Protein AF-A0A354EE97-F1 (afdb_monomer_lite)

pLDDT: mean 82.95, std 15.73, range [42.56, 96.5]

Structure (mmCIF, N/CA/C/O backbone):
data_AF-A0A354EE97-F1
#
_entry.id   AF-A0A354EE97-F1
#
loop_
_atom_site.group_PDB
_atom_site.id
_atom_site.type_symbol
_atom_site.label_atom_id
_atom_site.label_alt_id
_atom_site.label_comp_id
_atom_site.label_asym_id
_atom_site.label_entity_id
_atom_site.label_seq_id
_atom_site.pdbx_PDB_ins_code
_atom_site.Cartn_x
_atom_site.Cartn_y
_atom_site.Cartn_z
_atom_site.occupancy
_atom_site.B_iso_or_equiv
_atom_site.auth_seq_id
_atom_site.auth_comp_id
_atom_site.auth_asym_id
_atom_site.auth_atom_id
_atom_site.pdbx_PDB_model_num
ATOM 1 N N . MET A 1 1 ? 57.022 -27.000 -32.243 1.00 42.56 1 MET A N 1
ATOM 2 C CA . MET A 1 1 ? 56.740 -25.619 -32.681 1.00 42.56 1 MET A CA 1
ATOM 3 C C . MET A 1 1 ? 55.225 -25.448 -32.693 1.00 42.56 1 MET A C 1
ATOM 5 O O . MET A 1 1 ? 54.558 -26.166 -33.418 1.00 42.56 1 MET A O 1
ATOM 9 N N . ASN A 1 2 ? 54.733 -24.651 -31.741 1.00 46.69 2 ASN A N 1
ATOM 10 C CA . ASN A 1 2 ? 53.404 -24.051 -31.545 1.00 46.69 2 ASN A CA 1
ATOM 11 C C . ASN A 1 2 ? 52.157 -24.756 -32.113 1.00 46.69 2 ASN A C 1
ATOM 13 O O . ASN A 1 2 ? 51.853 -24.655 -33.296 1.00 46.69 2 ASN A O 1
ATOM 17 N N . LYS A 1 3 ? 51.362 -25.358 -31.214 1.00 55.03 3 LYS A N 1
ATOM 18 C CA . LYS A 1 3 ? 49.929 -25.573 -31.447 1.00 55.03 3 LYS A CA 1
ATOM 19 C C . LYS A 1 3 ? 49.246 -24.202 -31.412 1.00 55.03 3 LYS A C 1
ATOM 21 O O . LYS A 1 3 ? 49.237 -23.567 -30.359 1.00 55.03 3 LYS A O 1
ATOM 26 N N . GLU A 1 4 ? 48.718 -23.737 -32.542 1.00 58.75 4 GLU A N 1
ATOM 27 C CA . GLU A 1 4 ? 47.811 -22.585 -32.565 1.00 58.75 4 GLU A CA 1
ATOM 28 C C . GLU A 1 4 ? 46.616 -22.855 -31.635 1.00 58.75 4 GLU A C 1
ATOM 30 O O . GLU A 1 4 ? 46.027 -23.941 -31.700 1.00 58.75 4 GLU A O 1
ATOM 35 N N . PRO A 1 5 ? 46.233 -21.913 -30.756 1.00 57.06 5 PRO A N 1
ATOM 36 C CA . PRO A 1 5 ? 45.004 -22.055 -29.999 1.00 57.06 5 PRO A CA 1
ATOM 37 C C . PRO A 1 5 ? 43.825 -21.916 -30.966 1.00 57.06 5 PRO A C 1
ATOM 39 O O . PRO A 1 5 ? 43.679 -20.899 -31.644 1.00 57.06 5 PRO A O 1
ATOM 42 N N . ALA A 1 6 ? 42.997 -22.962 -31.024 1.00 58.28 6 ALA A N 1
ATOM 43 C CA . ALA A 1 6 ? 41.785 -23.014 -31.828 1.00 58.28 6 ALA A CA 1
ATOM 44 C C . ALA A 1 6 ? 40.980 -21.718 -31.664 1.00 58.28 6 ALA A C 1
ATOM 46 O O . ALA A 1 6 ? 40.688 -21.295 -30.543 1.00 58.28 6 ALA A O 1
ATOM 47 N N . ALA A 1 7 ? 40.643 -21.087 -32.789 1.00 56.75 7 ALA A N 1
ATOM 48 C CA . ALA A 1 7 ? 39.833 -19.883 -32.842 1.00 56.75 7 ALA A CA 1
ATOM 49 C C . ALA A 1 7 ? 38.480 -20.149 -32.165 1.00 56.75 7 ALA A C 1
ATOM 51 O O . ALA A 1 7 ? 37.556 -20.681 -32.776 1.00 56.75 7 ALA A O 1
ATOM 52 N N . ILE A 1 8 ? 38.375 -19.803 -30.879 1.00 58.09 8 ILE A N 1
ATOM 53 C CA . ILE A 1 8 ? 37.126 -19.855 -30.122 1.00 58.09 8 ILE A CA 1
ATOM 54 C C . ILE A 1 8 ? 36.109 -19.019 -30.898 1.00 58.09 8 ILE A C 1
ATOM 56 O O . ILE A 1 8 ? 36.250 -17.800 -31.029 1.00 58.09 8 ILE A O 1
ATOM 60 N N . ASN A 1 9 ? 35.138 -19.739 -31.463 1.00 62.03 9 ASN A N 1
ATOM 61 C CA . ASN A 1 9 ? 34.115 -19.291 -32.394 1.00 62.03 9 ASN A CA 1
ATOM 62 C C . ASN A 1 9 ? 33.622 -17.880 -32.062 1.00 62.03 9 ASN A C 1
ATOM 64 O O . ASN A 1 9 ? 32.979 -17.664 -31.032 1.00 62.03 9 ASN A O 1
ATOM 68 N N . ARG A 1 10 ? 33.871 -16.925 -32.968 1.00 60.28 10 ARG A N 1
ATOM 69 C CA . ARG A 1 10 ? 33.331 -15.554 -32.889 1.00 60.28 10 ARG A CA 1
ATOM 70 C C . ARG A 1 10 ? 31.826 -15.558 -32.585 1.00 60.28 10 ARG A C 1
ATOM 72 O O . ARG A 1 10 ? 31.367 -14.722 -31.818 1.00 60.28 10 ARG A O 1
ATOM 79 N N . LEU A 1 11 ? 31.100 -16.553 -33.098 1.00 58.06 11 LEU A N 1
ATOM 80 C CA . LEU A 1 11 ? 29.672 -16.773 -32.863 1.00 58.06 11 LEU A CA 1
ATOM 81 C C . LEU A 1 11 ? 29.306 -16.940 -31.373 1.00 58.06 11 LEU A C 1
ATOM 83 O O . LEU A 1 11 ? 28.325 -16.367 -30.914 1.00 58.06 11 LEU A O 1
ATOM 87 N N . VAL A 1 12 ? 30.119 -17.670 -30.600 1.00 61.97 12 VAL A N 1
ATOM 88 C CA . VAL A 1 12 ? 29.886 -17.909 -29.162 1.00 61.97 12 VAL A CA 1
ATOM 89 C C . VAL A 1 12 ? 30.125 -16.627 -28.365 1.00 61.97 12 VAL A C 1
ATOM 91 O O . VAL A 1 12 ? 29.355 -16.300 -27.467 1.00 61.97 12 VAL A O 1
ATOM 94 N N . ARG A 1 13 ? 31.146 -15.846 -28.742 1.00 61.72 13 ARG A N 1
ATOM 95 C CA . ARG A 1 13 ? 31.421 -14.537 -28.128 1.00 61.72 13 ARG A CA 1
ATOM 96 C C . ARG A 1 13 ? 30.294 -13.536 -28.392 1.00 61.72 13 ARG A C 1
ATOM 98 O O . ARG A 1 13 ? 29.881 -12.854 -27.462 1.00 61.72 13 ARG A O 1
ATOM 105 N N . PHE A 1 14 ? 29.767 -13.493 -29.618 1.00 61.84 14 PHE A N 1
ATOM 106 C CA . PHE A 1 14 ? 28.603 -12.668 -29.957 1.00 61.84 14 PHE A CA 1
ATOM 107 C C . PHE A 1 14 ? 27.350 -13.104 -29.191 1.00 61.84 14 PHE A C 1
ATOM 109 O O . PHE A 1 14 ? 26.663 -12.255 -28.629 1.00 61.84 14 PHE A O 1
ATOM 116 N N . SER A 1 15 ? 27.089 -14.412 -29.096 1.00 67.81 15 SER A N 1
ATOM 117 C CA . SER A 1 15 ? 25.938 -14.937 -28.355 1.00 67.81 15 SER A CA 1
ATOM 118 C C . SER A 1 15 ? 25.998 -14.591 -26.864 1.00 67.81 15 SER A C 1
ATOM 120 O O . SER A 1 15 ? 24.989 -14.172 -26.304 1.00 67.81 15 SER A O 1
ATOM 122 N N . CYS A 1 16 ? 27.165 -14.705 -26.221 1.00 69.00 16 CYS A N 1
ATOM 123 C CA . CYS A 1 16 ? 27.324 -14.313 -24.816 1.00 69.00 16 CYS A CA 1
ATOM 124 C C . CYS A 1 16 ? 27.137 -12.805 -24.609 1.00 69.00 16 CYS A C 1
ATOM 126 O O . CYS A 1 16 ? 26.541 -12.396 -23.616 1.00 69.00 16 CYS A O 1
ATOM 128 N N . PHE A 1 17 ? 27.610 -11.976 -25.544 1.00 70.69 17 PHE A N 1
ATOM 129 C CA . PHE A 1 17 ? 27.457 -10.522 -25.459 1.00 70.69 17 PHE A CA 1
ATOM 130 C C . PHE A 1 17 ? 25.989 -10.093 -25.582 1.00 70.69 17 PHE A C 1
ATOM 132 O O . PHE A 1 17 ? 25.527 -9.251 -24.818 1.00 70.69 17 PHE A O 1
ATOM 139 N N . PHE A 1 18 ? 25.237 -10.719 -26.493 1.00 71.25 18 PHE A N 1
ATOM 140 C CA . PHE A 1 18 ? 23.795 -10.495 -26.633 1.00 71.25 18 PHE A CA 1
ATOM 141 C C . PHE A 1 18 ? 23.012 -10.946 -25.400 1.00 71.25 18 PHE A C 1
ATOM 143 O O . PHE A 1 18 ? 22.099 -10.248 -24.966 1.00 71.25 18 PHE A 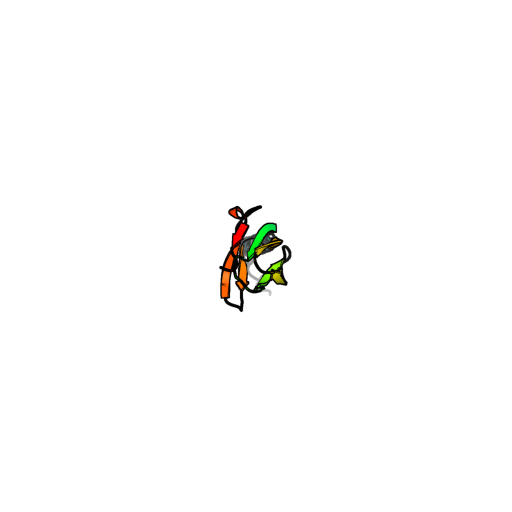O 1
ATOM 150 N N . LEU A 1 19 ? 23.383 -12.084 -24.811 1.00 75.50 19 LEU A N 1
ATOM 151 C CA . LEU A 1 19 ? 22.715 -12.606 -23.621 1.00 75.50 19 LEU A CA 1
ATOM 152 C C . LEU A 1 19 ? 22.972 -11.707 -22.402 1.00 75.50 19 LEU A C 1
ATOM 154 O O . LEU A 1 19 ? 22.041 -11.390 -21.669 1.00 75.50 19 LEU A O 1
ATOM 158 N N . LEU A 1 20 ? 24.201 -11.204 -22.246 1.00 74.06 20 LEU A N 1
ATOM 159 C CA . LEU A 1 20 ? 24.530 -10.199 -21.231 1.00 74.06 20 LEU A CA 1
ATOM 160 C C . LEU A 1 20 ? 23.755 -8.893 -21.449 1.00 74.06 20 LEU A C 1
ATOM 162 O O . LEU A 1 20 ? 23.167 -8.377 -20.503 1.00 74.06 20 LEU A O 1
ATOM 166 N N . LEU A 1 21 ? 23.699 -8.386 -22.683 1.00 74.50 21 LEU A N 1
ATOM 167 C CA . LEU A 1 21 ? 22.949 -7.171 -23.014 1.00 74.50 21 LEU A CA 1
ATOM 168 C C . LEU A 1 21 ? 21.455 -7.315 -22.681 1.00 74.50 21 LEU A C 1
ATOM 170 O O . LEU A 1 21 ? 20.858 -6.391 -22.133 1.00 74.50 21 LEU A O 1
ATOM 174 N N . PHE A 1 22 ? 20.863 -8.478 -22.959 1.00 68.75 22 PHE A N 1
ATOM 175 C CA . PHE A 1 22 ? 19.460 -8.751 -22.652 1.00 68.75 22 PHE A CA 1
ATOM 176 C C . PHE A 1 22 ? 19.195 -8.775 -21.139 1.00 68.75 22 PHE A C 1
ATOM 178 O O . PHE A 1 22 ? 18.238 -8.158 -20.675 1.00 68.75 22 PHE A O 1
ATOM 185 N N . VAL A 1 23 ? 20.082 -9.399 -20.353 1.00 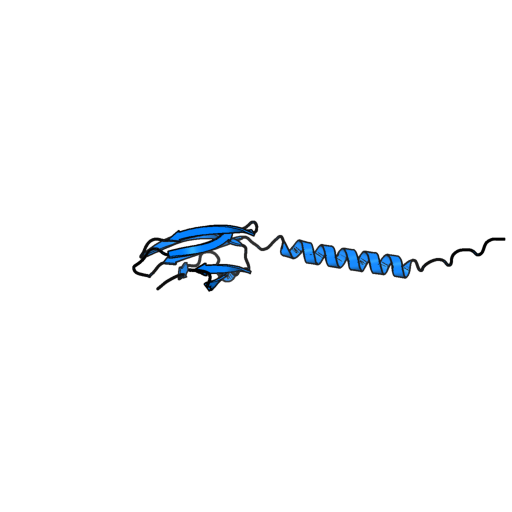69.69 23 VAL A N 1
ATOM 186 C CA . VAL A 1 23 ? 19.999 -9.376 -18.881 1.00 69.69 23 VAL A CA 1
ATOM 187 C C . VAL A 1 23 ? 20.078 -7.939 -18.354 1.00 69.69 23 VAL A C 1
ATOM 189 O O . VAL A 1 23 ? 19.239 -7.547 -17.543 1.00 69.69 23 VAL A O 1
ATOM 192 N N . PHE A 1 24 ? 21.001 -7.118 -18.866 1.00 61.34 24 PHE A N 1
ATOM 193 C CA . PHE A 1 24 ? 21.105 -5.707 -18.472 1.00 61.34 24 PHE A CA 1
ATOM 194 C C . PHE A 1 24 ? 19.867 -4.880 -18.853 1.00 61.34 24 PHE A C 1
ATOM 196 O O . PHE A 1 24 ? 19.426 -4.060 -18.048 1.00 61.34 24 PHE A O 1
ATOM 203 N N . LEU A 1 25 ? 19.264 -5.113 -20.026 1.00 61.72 25 LEU A N 1
ATOM 204 C CA . LEU A 1 25 ? 18.021 -4.433 -20.420 1.00 61.72 25 LEU A CA 1
ATOM 205 C C . LEU A 1 25 ? 16.848 -4.803 -19.502 1.00 61.72 25 LEU A C 1
ATOM 207 O O . LEU A 1 25 ? 16.110 -3.921 -19.067 1.00 61.72 25 LEU A O 1
ATOM 211 N N . THR A 1 26 ? 16.686 -6.089 -19.178 1.00 60.25 26 THR A N 1
ATOM 212 C CA . THR A 1 26 ? 15.600 -6.536 -18.285 1.00 60.25 26 THR A CA 1
ATOM 213 C C . THR A 1 26 ? 15.783 -6.050 -16.847 1.00 60.25 26 THR A C 1
ATOM 215 O O . THR A 1 26 ? 14.804 -5.690 -16.198 1.00 60.25 26 THR A O 1
ATOM 218 N N . ALA A 1 27 ? 17.026 -5.961 -16.363 1.00 58.91 27 ALA A N 1
ATOM 219 C CA . ALA A 1 27 ? 17.322 -5.422 -15.041 1.00 58.91 27 ALA A CA 1
ATOM 220 C C . ALA A 1 27 ? 17.045 -3.910 -14.957 1.00 58.91 27 A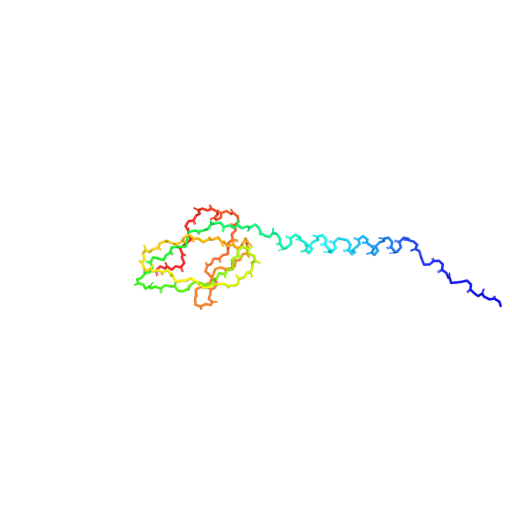LA A C 1
ATOM 222 O O . ALA A 1 27 ? 16.525 -3.446 -13.946 1.00 58.91 27 ALA A O 1
ATOM 223 N N . GLY A 1 28 ? 17.335 -3.144 -16.016 1.00 56.06 28 GLY A N 1
ATOM 224 C CA . GLY A 1 28 ? 17.086 -1.697 -16.053 1.00 56.06 28 GLY A CA 1
ATOM 225 C C . GLY A 1 28 ? 15.601 -1.324 -15.994 1.00 56.06 28 GLY A C 1
ATOM 226 O O . GLY A 1 28 ? 15.242 -0.340 -15.351 1.00 56.06 28 GLY A O 1
ATOM 227 N N . ALA A 1 29 ? 14.727 -2.139 -16.591 1.00 55.91 29 ALA A N 1
ATOM 228 C CA . ALA A 1 29 ? 13.283 -1.898 -16.582 1.00 55.91 29 ALA A CA 1
ATOM 229 C C . ALA A 1 29 ? 12.652 -2.019 -15.178 1.00 55.91 29 ALA A C 1
ATOM 231 O O . ALA A 1 29 ? 11.661 -1.354 -14.896 1.00 55.91 29 ALA A O 1
ATOM 232 N N . ALA A 1 30 ? 13.242 -2.806 -14.271 1.00 52.91 30 ALA A N 1
ATOM 233 C CA . ALA A 1 30 ? 12.741 -2.961 -12.900 1.00 52.91 30 ALA A CA 1
ATOM 234 C C . ALA A 1 30 ? 13.020 -1.738 -11.997 1.00 52.91 30 ALA A C 1
ATOM 236 O O . ALA A 1 30 ? 12.375 -1.571 -10.958 1.00 52.91 30 ALA A O 1
ATOM 237 N N . PHE A 1 31 ? 13.965 -0.871 -12.381 1.00 53.62 31 PHE A N 1
ATOM 238 C CA . PHE A 1 31 ? 14.314 0.343 -11.630 1.00 53.62 31 PHE A CA 1
ATOM 239 C C . PHE A 1 31 ? 13.472 1.566 -12.005 1.00 53.62 31 PHE A C 1
ATOM 241 O O . PHE A 1 31 ? 13.513 2.562 -11.290 1.00 53.62 31 PHE A O 1
ATOM 248 N N . CYS A 1 32 ? 12.677 1.482 -13.073 1.00 53.47 32 CYS A N 1
ATOM 249 C CA . CYS A 1 32 ? 11.774 2.545 -13.508 1.00 53.47 32 CYS A CA 1
ATOM 250 C C . CYS A 1 32 ? 10.316 2.093 -13.343 1.00 53.47 32 CYS A C 1
ATOM 252 O O . CYS A 1 32 ? 9.531 2.108 -14.285 1.00 53.47 32 CYS A O 1
ATOM 254 N N . ALA A 1 33 ? 9.969 1.605 -12.149 1.00 61.94 33 ALA A N 1
ATOM 255 C CA . ALA A 1 33 ? 8.561 1.477 -11.800 1.00 61.94 33 ALA A CA 1
ATOM 256 C C . ALA A 1 33 ? 8.004 2.895 -11.637 1.00 61.94 33 ALA A C 1
ATOM 258 O O . ALA A 1 33 ? 8.584 3.690 -10.896 1.00 61.94 33 ALA A O 1
ATOM 259 N N . ASP A 1 34 ? 6.934 3.202 -12.367 1.00 82.81 34 ASP A N 1
ATOM 260 C CA . ASP A 1 34 ? 6.332 4.534 -12.381 1.00 82.81 34 ASP A CA 1
ATOM 261 C C . ASP A 1 34 ? 5.902 4.963 -10.973 1.00 82.81 34 ASP A C 1
ATOM 263 O O . ASP A 1 34 ? 5.512 4.136 -10.144 1.00 82.81 34 ASP A O 1
ATOM 267 N N . ALA A 1 35 ? 5.989 6.259 -10.690 1.00 90.88 35 ALA A N 1
ATOM 268 C CA . ALA A 1 35 ? 5.443 6.819 -9.462 1.00 90.88 35 ALA A CA 1
ATOM 269 C C . ALA A 1 35 ? 3.917 6.902 -9.595 1.00 90.88 35 ALA A C 1
ATOM 271 O O . ALA A 1 35 ? 3.423 7.387 -10.610 1.00 90.88 35 ALA A O 1
ATOM 272 N N . VAL A 1 36 ? 3.183 6.443 -8.583 1.00 94.50 36 VAL A N 1
ATOM 273 C CA . VAL A 1 36 ? 1.717 6.477 -8.550 1.00 94.50 36 VAL A CA 1
ATOM 274 C C . VAL A 1 36 ? 1.276 7.338 -7.380 1.00 94.50 36 VAL A C 1
ATOM 276 O O . VAL A 1 36 ? 1.723 7.141 -6.247 1.00 94.50 36 VAL A O 1
ATOM 279 N N . ASN A 1 37 ? 0.407 8.303 -7.647 1.00 94.94 37 ASN A N 1
ATOM 280 C CA . ASN A 1 37 ? -0.200 9.136 -6.628 1.00 94.94 37 ASN A CA 1
ATOM 281 C C . ASN A 1 37 ? -1.471 8.469 -6.105 1.00 94.94 37 ASN A C 1
ATOM 283 O O . ASN A 1 37 ? -2.405 8.228 -6.867 1.00 94.94 37 ASN A O 1
ATOM 287 N N . VAL A 1 38 ? -1.523 8.191 -4.809 1.00 95.25 38 VAL A N 1
ATOM 288 C CA . VAL A 1 38 ? -2.660 7.532 -4.164 1.00 95.25 38 VAL A CA 1
ATOM 289 C C . VAL A 1 38 ? -3.120 8.335 -2.959 1.00 95.25 38 VAL A C 1
ATOM 291 O O . VAL A 1 38 ? -2.320 8.955 -2.257 1.00 95.25 38 VAL A O 1
ATOM 294 N N . ILE A 1 39 ? -4.418 8.294 -2.687 1.00 96.50 39 ILE A N 1
ATOM 295 C CA . ILE A 1 39 ? -5.008 8.945 -1.522 1.00 96.50 39 ILE A CA 1
ATOM 296 C C . ILE A 1 39 ? -5.308 7.859 -0.495 1.00 96.50 39 ILE A C 1
ATOM 298 O O . ILE A 1 39 ? -6.175 7.018 -0.696 1.00 96.50 39 ILE A O 1
ATOM 302 N N . LEU A 1 40 ? -4.578 7.846 0.609 1.00 95.69 40 LEU A N 1
ATOM 303 C CA . LEU A 1 40 ? -4.742 6.856 1.665 1.00 95.69 40 LEU A CA 1
ATOM 304 C C . LEU A 1 40 ? -5.807 7.333 2.647 1.00 95.69 40 LEU A C 1
ATOM 306 O O . LEU A 1 40 ? -5.657 8.404 3.234 1.00 95.69 40 LEU A O 1
ATOM 310 N N . GLN A 1 41 ? -6.860 6.544 2.832 1.00 95.50 41 GLN A N 1
ATOM 311 C CA . GLN A 1 41 ? -7.994 6.879 3.686 1.00 95.50 41 GLN A CA 1
ATOM 312 C C . GLN A 1 41 ? -8.076 5.933 4.883 1.00 95.50 41 GLN A C 1
ATOM 314 O O . GLN A 1 41 ? -8.053 4.707 4.731 1.00 95.50 41 GLN A O 1
ATOM 319 N N . ASN A 1 42 ? -8.219 6.510 6.074 1.00 95.50 42 ASN A N 1
ATOM 320 C CA . ASN A 1 42 ? -8.473 5.768 7.301 1.00 95.50 42 ASN A CA 1
ATOM 321 C C . ASN A 1 42 ? -9.928 5.970 7.744 1.00 95.50 42 ASN A C 1
ATOM 323 O O . ASN A 1 42 ? -10.275 7.025 8.268 1.00 95.50 42 ASN A O 1
ATOM 327 N N . ASN A 1 43 ? -10.766 4.947 7.572 1.00 94.38 43 ASN A N 1
ATOM 328 C CA . ASN A 1 43 ? -12.167 4.965 8.003 1.00 94.38 43 ASN A CA 1
ATOM 329 C C . ASN A 1 43 ? -12.378 4.376 9.406 1.00 94.38 43 ASN A C 1
ATOM 331 O O . ASN A 1 43 ? -13.507 4.358 9.894 1.00 94.38 43 ASN A O 1
ATOM 335 N N . SER A 1 44 ? -11.309 3.925 10.064 1.00 93.12 44 SER A N 1
ATOM 336 C CA . SER A 1 44 ? -11.385 3.386 11.418 1.00 93.12 44 SER A CA 1
ATOM 337 C C . SER A 1 44 ? -11.495 4.490 12.474 1.00 93.12 44 SER A C 1
ATOM 339 O O . SER A 1 44 ? -11.269 5.673 12.215 1.00 93.12 44 SER A O 1
ATOM 341 N N . SER A 1 45 ? -11.817 4.101 13.708 1.00 92.56 45 SER A N 1
ATOM 342 C CA . SER A 1 45 ? -11.921 5.020 14.847 1.00 92.56 45 SER A CA 1
ATOM 343 C C . SER A 1 45 ? -10.578 5.384 15.500 1.00 92.56 45 SER A C 1
ATOM 345 O O . SER A 1 45 ? -10.575 6.125 16.482 1.00 92.56 45 SER A O 1
ATOM 347 N N . GLY A 1 46 ? -9.454 4.833 15.029 1.00 92.81 46 GLY A N 1
ATOM 348 C CA . GLY A 1 46 ? -8.116 5.049 15.595 1.00 92.81 46 GLY A CA 1
ATOM 349 C C . GLY A 1 46 ? -7.103 5.462 14.528 1.00 92.81 46 GLY A C 1
ATOM 350 O O . GLY A 1 46 ? -7.317 5.200 13.350 1.00 92.81 46 GLY A O 1
ATOM 351 N N . SER A 1 47 ? -6.018 6.138 14.915 1.00 93.75 47 SER A N 1
ATOM 352 C CA . SER A 1 47 ? -4.940 6.461 13.971 1.00 93.75 47 SER A CA 1
ATOM 353 C C . SER A 1 47 ? -4.249 5.177 13.505 1.00 93.75 47 SER A C 1
ATOM 355 O O . SER A 1 47 ? -4.079 4.236 14.287 1.00 93.75 47 SER A O 1
ATOM 357 N N . VAL A 1 48 ? -3.861 5.135 12.231 1.00 95.31 48 VAL A N 1
ATOM 358 C CA . VAL A 1 48 ? -3.277 3.948 11.596 1.00 95.31 48 VAL A CA 1
ATOM 359 C C . VAL A 1 48 ? -1.906 4.277 11.031 1.00 95.31 48 VAL A C 1
ATOM 361 O O . VAL A 1 48 ? -1.750 5.226 10.268 1.00 95.31 48 VAL A O 1
ATOM 364 N N . GLU A 1 49 ? -0.924 3.458 11.398 1.00 95.06 49 GLU A N 1
ATOM 365 C CA . GLU A 1 49 ? 0.424 3.484 10.838 1.00 95.06 49 GLU A CA 1
ATOM 366 C C . GLU A 1 49 ? 0.457 2.633 9.565 1.00 95.06 49 GLU A C 1
ATOM 368 O O . GLU A 1 49 ? 0.111 1.446 9.582 1.00 95.06 49 GLU A O 1
ATOM 373 N N . VAL A 1 50 ? 0.886 3.247 8.468 1.00 95.31 50 VAL A N 1
ATOM 374 C CA . VAL A 1 50 ? 0.985 2.631 7.148 1.00 95.31 50 VAL A CA 1
ATOM 375 C C . VAL A 1 50 ? 2.447 2.599 6.721 1.00 95.31 50 VAL A C 1
ATOM 377 O O . VAL A 1 50 ? 3.113 3.632 6.717 1.00 95.31 50 VAL A O 1
ATOM 380 N N . GLU A 1 51 ? 2.946 1.427 6.347 1.00 95.75 51 GLU A N 1
ATOM 381 C CA . GLU A 1 51 ? 4.276 1.229 5.771 1.00 95.75 51 GLU A CA 1
ATOM 382 C C . GLU A 1 51 ? 4.173 1.205 4.243 1.00 95.75 51 GLU A C 1
ATOM 384 O O . GLU A 1 51 ? 3.343 0.488 3.671 1.00 95.75 51 GLU A O 1
ATOM 389 N N . LEU A 1 52 ? 5.017 1.996 3.584 1.00 94.62 52 LEU A N 1
ATOM 390 C CA . LEU A 1 52 ? 4.954 2.280 2.152 1.00 94.62 52 LEU A CA 1
ATOM 391 C C . LEU A 1 52 ? 6.365 2.317 1.551 1.00 94.62 52 LEU A C 1
ATOM 393 O O . LEU A 1 52 ? 7.357 2.521 2.258 1.00 94.62 52 LEU A O 1
ATOM 397 N N . LEU A 1 53 ? 6.448 2.174 0.226 1.00 93.69 53 LEU A N 1
ATOM 398 C CA . LEU A 1 53 ? 7.645 2.513 -0.542 1.00 93.69 53 LEU A CA 1
ATOM 399 C C . LEU A 1 53 ? 7.422 3.826 -1.287 1.00 93.69 53 LEU A C 1
ATOM 401 O O . LEU A 1 53 ? 6.478 3.945 -2.073 1.00 93.69 53 LEU A O 1
ATOM 405 N N . ASP A 1 54 ? 8.316 4.789 -1.084 1.00 91.19 54 ASP A N 1
ATOM 406 C CA . ASP A 1 54 ? 8.356 6.004 -1.890 1.00 91.19 54 ASP A CA 1
ATOM 407 C C . ASP A 1 54 ? 8.637 5.669 -3.365 1.00 91.19 54 ASP A C 1
ATOM 409 O O . ASP A 1 54 ? 9.045 4.557 -3.711 1.00 91.19 54 ASP A O 1
ATOM 413 N N . GLN A 1 55 ? 8.445 6.643 -4.253 1.00 89.56 55 GLN A N 1
ATOM 414 C CA . GLN A 1 55 ? 8.680 6.488 -5.695 1.00 89.56 55 GLN A CA 1
ATOM 415 C C . GLN A 1 55 ? 10.101 6.027 -6.083 1.00 89.56 55 GLN A C 1
ATOM 417 O O . GLN A 1 55 ? 10.304 5.514 -7.182 1.00 89.56 55 GLN A O 1
ATOM 422 N N . TYR A 1 56 ? 11.089 6.190 -5.204 1.00 89.06 56 TYR A N 1
ATOM 423 C CA . TYR A 1 56 ? 12.475 5.770 -5.408 1.00 89.06 56 TYR A CA 1
ATOM 424 C C . TYR A 1 56 ? 12.774 4.393 -4.788 1.00 89.06 56 TYR A C 1
ATOM 426 O O . TYR A 1 56 ? 13.861 3.846 -4.986 1.00 89.06 56 TYR A O 1
ATOM 434 N N . GLY A 1 57 ? 11.802 3.786 -4.102 1.00 87.50 57 GLY A N 1
ATOM 435 C CA . GLY A 1 57 ? 11.932 2.508 -3.408 1.00 87.50 57 GLY A CA 1
ATOM 436 C C . GLY A 1 57 ? 12.469 2.618 -1.979 1.00 87.50 57 GLY A C 1
ATOM 437 O O . GLY A 1 57 ? 12.899 1.603 -1.435 1.00 87.50 57 GLY A O 1
ATOM 438 N N . GLY A 1 58 ? 12.474 3.811 -1.386 1.00 89.44 58 GLY A N 1
ATOM 439 C CA . GLY A 1 58 ? 12.766 4.022 0.029 1.00 89.44 58 GLY A CA 1
ATOM 440 C C . GLY A 1 58 ? 11.564 3.681 0.909 1.00 89.44 58 GLY A C 1
ATOM 441 O O . GLY A 1 58 ? 10.438 4.072 0.615 1.00 89.44 58 GLY A O 1
ATOM 442 N N . ASN A 1 59 ? 11.790 2.950 2.001 1.00 92.81 59 ASN A N 1
ATOM 443 C CA . ASN A 1 59 ? 10.734 2.634 2.960 1.00 92.81 59 ASN A CA 1
ATOM 444 C C . ASN A 1 59 ? 10.412 3.862 3.813 1.00 92.81 59 ASN A C 1
ATOM 446 O O . ASN A 1 59 ? 11.322 4.493 4.357 1.00 92.81 59 ASN A O 1
ATOM 450 N N . PHE A 1 60 ? 9.128 4.138 4.010 1.00 93.06 60 PHE A N 1
ATOM 451 C CA . PHE A 1 60 ? 8.678 5.132 4.977 1.00 93.06 60 PHE A CA 1
ATOM 452 C C . PHE A 1 60 ? 7.390 4.691 5.665 1.00 93.06 60 PHE A C 1
ATOM 454 O O . PHE A 1 60 ? 6.662 3.827 5.171 1.00 93.06 60 PHE A O 1
ATOM 461 N N . THR A 1 61 ? 7.124 5.294 6.819 1.00 93.94 61 THR A N 1
ATOM 462 C CA . THR A 1 61 ? 5.872 5.131 7.549 1.00 93.94 61 THR A CA 1
ATOM 463 C C . THR A 1 61 ? 5.109 6.444 7.586 1.00 93.94 61 THR A C 1
ATOM 465 O O . THR A 1 61 ? 5.699 7.518 7.722 1.00 93.94 61 THR A O 1
ATOM 468 N N . ALA A 1 62 ? 3.793 6.356 7.447 1.00 91.56 62 ALA A N 1
ATOM 469 C CA . ALA A 1 62 ? 2.881 7.479 7.586 1.00 91.56 62 ALA A CA 1
ATOM 470 C C . ALA A 1 62 ? 1.798 7.130 8.604 1.00 91.56 62 ALA A C 1
ATOM 472 O O . ALA A 1 62 ? 1.288 6.014 8.609 1.00 91.56 62 ALA A O 1
ATOM 473 N N . SER A 1 63 ? 1.439 8.093 9.447 1.00 94.19 63 SER A N 1
ATOM 474 C CA . SER A 1 63 ? 0.318 7.965 10.374 1.00 94.19 63 SER A CA 1
ATOM 475 C C . SER A 1 63 ? -0.878 8.708 9.796 1.00 94.19 63 SER A C 1
ATOM 477 O O . SER A 1 63 ? -0.745 9.871 9.407 1.00 94.19 63 SER A O 1
ATOM 479 N N . ILE A 1 64 ? -2.028 8.042 9.703 1.00 95.19 64 ILE A N 1
ATOM 480 C CA . ILE A 1 64 ? -3.264 8.630 9.179 1.00 95.19 64 ILE A CA 1
ATOM 481 C C . ILE A 1 64 ? -4.293 8.655 10.298 1.00 95.19 64 ILE A C 1
ATOM 483 O O . ILE A 1 64 ? -4.675 7.609 10.827 1.00 95.19 64 ILE A O 1
ATOM 487 N N . ASP A 1 65 ? -4.751 9.852 10.646 1.00 95.50 65 ASP A N 1
ATOM 488 C CA . ASP A 1 65 ? -5.749 10.053 11.691 1.00 95.50 65 ASP A CA 1
ATOM 489 C C . ASP A 1 65 ? -7.143 9.521 11.298 1.00 95.50 65 ASP A C 1
ATOM 491 O O . ASP A 1 65 ? -7.440 9.368 10.108 1.00 95.50 65 ASP A O 1
ATOM 495 N N . PRO A 1 66 ? -8.016 9.230 12.282 1.00 95.19 66 PRO A N 1
ATOM 496 C CA . PRO A 1 66 ? -9.364 8.719 12.038 1.00 95.19 66 PRO A CA 1
ATOM 497 C C . PRO A 1 66 ? -10.182 9.642 11.129 1.00 95.19 66 PRO A C 1
ATOM 499 O O . PRO A 1 66 ? -10.294 10.841 11.393 1.00 95.19 66 PRO A O 1
ATOM 502 N N . GLY A 1 67 ? -10.798 9.086 10.087 1.00 92.19 67 GLY A N 1
ATOM 503 C CA . GLY A 1 67 ? -11.647 9.820 9.144 1.00 92.19 67 GLY A CA 1
ATOM 504 C C . GLY A 1 67 ? -10.892 10.768 8.208 1.00 92.19 67 GLY A C 1
ATOM 505 O O . GLY A 1 67 ? -11.528 11.579 7.534 1.00 92.19 67 GLY A O 1
ATOM 506 N N . MET A 1 68 ? -9.558 10.695 8.171 1.00 94.19 68 MET A N 1
ATOM 507 C CA . MET A 1 68 ? -8.720 11.546 7.329 1.00 94.19 68 MET A CA 1
ATOM 508 C C . MET A 1 68 ? -8.221 10.805 6.088 1.00 94.19 68 MET A C 1
ATOM 510 O O . MET A 1 68 ? -8.027 9.586 6.084 1.00 94.19 68 MET A O 1
ATOM 514 N N . SER A 1 69 ? -7.958 11.592 5.045 1.00 94.62 69 SER A N 1
ATOM 515 C CA . SER A 1 69 ? -7.312 11.152 3.812 1.00 94.62 69 SER A CA 1
ATOM 516 C C . SER A 1 69 ? -5.977 11.876 3.641 1.00 94.62 69 SER A C 1
ATOM 518 O O . SER A 1 69 ? -5.909 13.097 3.796 1.00 94.62 69 SER A O 1
ATOM 520 N N . THR A 1 70 ? -4.920 11.142 3.297 1.00 94.25 70 THR A N 1
ATOM 521 C CA . THR A 1 70 ? -3.577 11.692 3.060 1.00 94.25 70 THR A CA 1
ATOM 522 C C . THR A 1 70 ? -3.105 11.323 1.665 1.00 94.25 70 THR A C 1
ATOM 524 O O . THR A 1 70 ? -3.153 10.160 1.279 1.00 94.25 70 THR A O 1
ATOM 527 N N . ASN A 1 71 ? -2.631 12.305 0.900 1.00 94.50 71 ASN A N 1
ATOM 528 C CA . ASN A 1 71 ? -2.080 12.041 -0.424 1.00 94.50 71 ASN A CA 1
ATOM 529 C C . ASN A 1 71 ? -0.636 11.540 -0.312 1.00 94.50 71 ASN A C 1
ATOM 531 O O . ASN A 1 71 ? 0.136 12.048 0.506 1.00 94.50 71 ASN A O 1
ATOM 535 N N . SER A 1 72 ? -0.261 10.546 -1.107 1.00 93.19 72 SER A N 1
ATOM 536 C CA . SER A 1 72 ? 1.075 9.953 -1.081 1.00 93.19 72 SER A CA 1
ATOM 537 C C . SER A 1 72 ? 1.489 9.483 -2.465 1.00 93.19 72 SER A C 1
ATOM 539 O O . SER A 1 72 ? 0.746 8.796 -3.158 1.00 93.19 72 SER A O 1
ATOM 541 N N . THR A 1 73 ? 2.715 9.822 -2.852 1.00 94.50 73 THR A N 1
ATOM 542 C CA . THR A 1 73 ? 3.325 9.325 -4.083 1.00 94.50 73 THR A CA 1
ATOM 543 C C . THR A 1 73 ? 4.206 8.128 -3.757 1.00 94.50 73 THR A C 1
ATOM 545 O O . THR A 1 73 ? 5.183 8.241 -3.015 1.00 94.50 73 THR A O 1
ATOM 548 N N . VAL A 1 74 ? 3.849 6.977 -4.309 1.00 94.12 74 VAL A N 1
ATOM 549 C CA . VAL A 1 74 ? 4.443 5.675 -3.990 1.00 94.12 74 VAL A CA 1
ATOM 550 C C . VAL A 1 74 ? 4.912 4.981 -5.263 1.00 94.12 74 VAL A C 1
ATOM 552 O O . VAL A 1 74 ? 4.513 5.333 -6.372 1.00 94.12 74 VAL A O 1
ATOM 555 N N . LYS A 1 75 ? 5.787 3.990 -5.133 1.00 92.56 75 LYS A N 1
ATOM 556 C CA . LYS A 1 75 ? 6.280 3.227 -6.288 1.00 92.56 75 LYS A CA 1
ATOM 557 C C . LYS A 1 75 ? 5.200 2.291 -6.844 1.00 92.56 75 LYS A C 1
ATOM 559 O O . LYS A 1 75 ? 4.559 1.574 -6.077 1.00 92.56 75 LYS A O 1
ATOM 564 N N . ALA A 1 76 ? 5.029 2.212 -8.162 1.00 91.62 76 ALA A N 1
ATOM 565 C CA . ALA A 1 76 ? 4.161 1.205 -8.774 1.00 91.62 76 ALA A CA 1
ATOM 566 C C . ALA A 1 76 ? 4.615 -0.220 -8.415 1.00 91.62 76 ALA A C 1
ATOM 568 O O . ALA A 1 76 ? 5.811 -0.515 -8.334 1.00 91.62 76 ALA A O 1
ATOM 569 N N . ASN A 1 77 ? 3.650 -1.123 -8.252 1.00 91.38 77 ASN A N 1
ATOM 570 C CA . ASN A 1 77 ? 3.836 -2.504 -7.801 1.00 91.38 77 ASN A CA 1
ATOM 571 C C . ASN A 1 77 ? 4.464 -2.619 -6.400 1.00 91.38 77 ASN A C 1
ATOM 573 O O . ASN A 1 77 ? 5.082 -3.637 -6.089 1.00 91.38 77 ASN A O 1
ATOM 577 N N . SER A 1 78 ? 4.338 -1.583 -5.563 1.00 92.75 78 SER A N 1
ATOM 578 C CA . SER A 1 78 ? 4.725 -1.645 -4.150 1.00 92.75 78 SER A CA 1
ATOM 579 C C . SER A 1 78 ? 3.561 -2.076 -3.262 1.00 92.75 78 SER A C 1
ATOM 581 O O . SER A 1 78 ? 2.391 -1.921 -3.610 1.00 92.75 78 SER A O 1
ATOM 583 N N . GLU A 1 79 ? 3.895 -2.646 -2.109 1.00 94.88 79 GLU A N 1
ATOM 584 C CA . GLU A 1 79 ? 2.925 -3.062 -1.100 1.00 94.88 79 GLU A CA 1
ATOM 585 C C . GLU A 1 79 ? 2.656 -1.912 -0.128 1.00 94.88 79 GLU A C 1
ATOM 587 O O . GLU A 1 79 ? 3.590 -1.287 0.377 1.00 94.88 79 GLU A O 1
ATOM 592 N N . ILE A 1 80 ? 1.381 -1.692 0.176 1.00 94.94 80 ILE A N 1
ATOM 593 C CA . ILE A 1 80 ? 0.924 -0.890 1.308 1.00 94.94 80 ILE A CA 1
ATOM 594 C C . ILE A 1 80 ? 0.684 -1.848 2.465 1.00 94.94 80 ILE A C 1
ATOM 596 O O . ILE A 1 80 ? -0.060 -2.824 2.301 1.00 94.94 80 ILE A O 1
ATOM 600 N N . LYS A 1 81 ? 1.285 -1.584 3.628 1.00 95.56 81 LYS A N 1
ATOM 601 C CA . LYS A 1 81 ? 1.111 -2.437 4.811 1.00 95.56 81 LYS A CA 1
ATOM 602 C C . LYS A 1 81 ? 0.591 -1.667 6.003 1.00 95.56 81 LYS A C 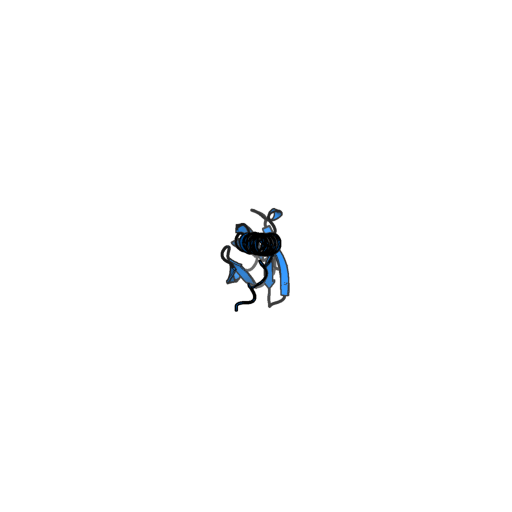1
ATOM 604 O O . LYS A 1 81 ? 0.964 -0.523 6.211 1.00 95.56 81 LYS A O 1
ATOM 609 N N . VAL A 1 82 ? -0.223 -2.328 6.812 1.00 94.25 82 VAL A N 1
ATOM 610 C CA . VAL A 1 82 ? -0.691 -1.825 8.104 1.00 94.25 82 VAL A CA 1
ATOM 611 C C . VAL A 1 82 ? -0.368 -2.880 9.152 1.00 94.25 82 VAL A C 1
ATOM 613 O O . VAL A 1 82 ? -0.769 -4.036 9.013 1.00 94.25 82 VAL A O 1
ATOM 616 N N . GLY A 1 83 ? 0.407 -2.510 10.176 1.00 90.31 83 GLY A N 1
ATOM 617 C CA . GLY A 1 83 ? 0.857 -3.451 11.210 1.00 90.31 83 GLY A CA 1
ATOM 618 C C . GLY A 1 83 ? 1.614 -4.664 10.648 1.00 90.31 83 GLY A C 1
ATOM 619 O O . GLY A 1 83 ? 1.432 -5.781 11.133 1.00 90.31 83 GLY A O 1
ATOM 620 N N . GLY A 1 84 ? 2.404 -4.469 9.586 1.00 89.31 84 GLY A N 1
ATOM 621 C CA . GLY A 1 84 ? 3.143 -5.527 8.890 1.00 89.31 84 GLY A CA 1
ATOM 622 C C . GLY A 1 84 ? 2.333 -6.406 7.922 1.00 89.31 84 GLY A C 1
ATOM 623 O O . GLY A 1 84 ? 2.929 -7.222 7.216 1.00 89.31 84 GLY A O 1
ATOM 624 N N . ALA A 1 85 ? 1.007 -6.251 7.835 1.00 93.62 85 ALA A N 1
ATOM 625 C CA . ALA A 1 85 ? 0.164 -6.993 6.894 1.00 93.62 85 ALA A CA 1
ATOM 626 C C . ALA A 1 85 ? -0.074 -6.195 5.606 1.00 93.62 85 ALA A C 1
ATOM 628 O O . ALA A 1 85 ? -0.401 -5.014 5.668 1.00 93.62 85 ALA A O 1
ATOM 629 N N . VAL A 1 86 ? 0.052 -6.839 4.441 1.00 94.69 86 VAL A N 1
ATOM 630 C CA . VAL A 1 86 ? -0.233 -6.211 3.140 1.00 94.69 86 VAL A CA 1
ATOM 631 C C . VAL A 1 86 ? -1.737 -5.977 3.005 1.00 94.69 86 VAL A C 1
ATOM 633 O O . VAL A 1 86 ? -2.510 -6.935 3.019 1.00 94.69 86 VAL A O 1
ATOM 636 N N . VAL A 1 87 ? -2.141 -4.715 2.858 1.00 95.12 87 VAL A N 1
ATOM 637 C CA . VAL A 1 87 ? -3.548 -4.314 2.679 1.00 95.12 87 VAL A CA 1
ATOM 638 C C . VAL A 1 87 ? -3.884 -4.008 1.223 1.00 95.12 87 VAL A C 1
ATOM 640 O O . VAL A 1 87 ? -5.011 -4.234 0.796 1.00 95.12 87 VAL A O 1
ATOM 643 N N . HIS A 1 88 ? -2.907 -3.535 0.445 1.00 94.88 88 HIS A N 1
ATOM 644 C CA . HIS A 1 88 ? -3.082 -3.218 -0.973 1.00 94.88 88 HIS A CA 1
ATOM 645 C C . HIS A 1 88 ? -1.753 -3.326 -1.722 1.00 94.88 88 HIS A C 1
ATOM 647 O O . HIS A 1 88 ? -0.688 -3.121 -1.138 1.00 94.88 88 HIS A O 1
ATOM 653 N N . VAL A 1 89 ? -1.810 -3.618 -3.021 1.00 94.62 89 VAL A N 1
ATOM 654 C CA . VAL A 1 89 ? -0.653 -3.549 -3.924 1.00 94.62 89 VAL A CA 1
ATOM 655 C C . VAL A 1 89 ? -0.926 -2.460 -4.943 1.00 94.62 89 VAL A C 1
ATOM 657 O O . VAL A 1 89 ? -1.900 -2.543 -5.688 1.00 94.62 89 VAL A O 1
ATOM 660 N N . VAL A 1 90 ? -0.068 -1.446 -4.970 1.00 94.06 90 VAL A N 1
ATOM 661 C CA . VAL A 1 90 ? -0.268 -0.264 -5.804 1.00 94.06 90 VAL A CA 1
ATOM 662 C C . VAL A 1 90 ? -0.040 -0.611 -7.260 1.00 94.06 90 VAL A C 1
ATOM 664 O O . VAL A 1 90 ? 0.978 -1.196 -7.628 1.00 94.06 90 VAL A O 1
ATOM 667 N N . THR A 1 91 ? -0.955 -0.185 -8.112 1.00 93.19 91 THR A N 1
ATOM 668 C CA . THR A 1 91 ? -0.861 -0.346 -9.559 1.00 93.19 91 THR A CA 1
ATOM 669 C C . THR A 1 91 ? -1.115 0.983 -10.257 1.00 93.19 91 THR A C 1
ATOM 671 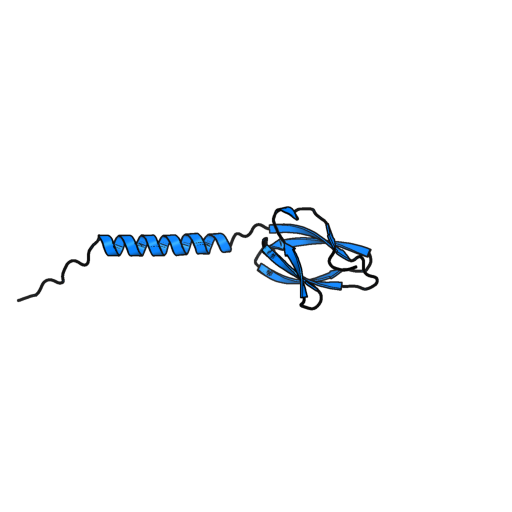O O . THR A 1 91 ? -1.645 1.921 -9.673 1.00 93.19 91 THR A O 1
ATOM 674 N N . ALA A 1 92 ? -0.793 1.064 -11.549 1.00 90.56 92 ALA A N 1
ATOM 675 C CA . ALA A 1 92 ? -1.047 2.270 -12.338 1.00 90.56 92 ALA A CA 1
ATOM 676 C C . ALA A 1 92 ? -2.538 2.664 -12.402 1.00 90.56 92 ALA A C 1
ATOM 678 O O . ALA A 1 92 ? -2.858 3.806 -12.714 1.00 90.56 92 ALA A O 1
ATOM 679 N N . VAL A 1 93 ? -3.467 1.741 -12.113 1.00 92.25 93 VAL A N 1
ATOM 680 C CA . VAL A 1 93 ? -4.900 2.069 -12.086 1.00 92.25 93 VAL A CA 1
ATOM 681 C C . VAL A 1 93 ? -5.324 2.796 -10.813 1.00 92.25 93 VAL A C 1
ATOM 683 O O . VAL A 1 93 ? -6.459 3.270 -10.767 1.00 92.25 93 VAL A O 1
ATOM 686 N N . ASP A 1 94 ? -4.460 2.869 -9.803 1.00 93.44 94 ASP A N 1
ATOM 687 C CA . ASP A 1 94 ? -4.734 3.521 -8.519 1.00 93.44 94 ASP A CA 1
ATOM 688 C C . ASP A 1 94 ? -4.410 5.022 -8.536 1.00 93.44 94 ASP A C 1
ATOM 690 O O . ASP A 1 94 ? -4.680 5.720 -7.563 1.00 93.44 94 ASP A O 1
ATOM 694 N N . GLU A 1 95 ? -3.888 5.532 -9.655 1.00 93.44 95 GLU A N 1
ATOM 695 C CA . GLU A 1 95 ? -3.557 6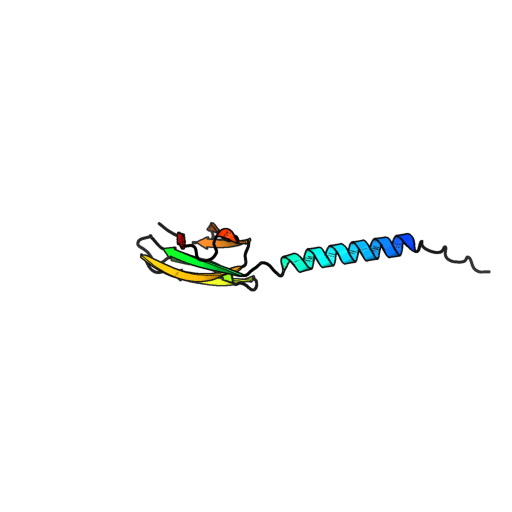.944 -9.832 1.00 93.44 95 GLU A CA 1
ATOM 696 C C . GLU A 1 95 ? -4.759 7.851 -9.521 1.00 93.44 95 GLU A C 1
ATOM 698 O O . GLU A 1 95 ? -5.820 7.768 -10.151 1.00 93.44 95 GLU A O 1
ATOM 703 N N . GLY A 1 96 ? -4.580 8.725 -8.531 1.00 93.25 96 GLY A N 1
ATOM 704 C CA . GLY A 1 96 ? -5.579 9.677 -8.054 1.00 93.25 96 GLY A CA 1
ATOM 705 C C . GLY A 1 96 ? -6.765 9.049 -7.317 1.00 93.25 96 GLY A C 1
ATOM 706 O O . GLY A 1 96 ? -7.750 9.750 -7.076 1.00 93.25 96 GLY A O 1
ATOM 707 N N . LYS A 1 97 ? -6.714 7.754 -6.978 1.00 94.50 97 LYS A N 1
ATOM 708 C CA . LYS A 1 97 ? -7.803 7.057 -6.282 1.00 94.50 97 LYS A CA 1
ATOM 709 C C . LYS A 1 97 ? -7.601 7.012 -4.775 1.00 94.50 97 LYS A C 1
ATOM 711 O O . LYS A 1 97 ? -6.478 7.011 -4.274 1.00 94.50 97 LYS A O 1
ATOM 716 N N . GLU A 1 98 ? -8.727 6.920 -4.072 1.00 94.88 98 GLU A N 1
ATOM 717 C CA . GLU A 1 98 ? -8.752 6.628 -2.644 1.00 94.88 98 GLU A CA 1
ATOM 718 C C . GLU A 1 98 ? -8.573 5.129 -2.389 1.00 94.88 98 GLU A C 1
ATOM 720 O O . GLU A 1 98 ? -9.279 4.294 -2.958 1.00 94.88 98 GLU A O 1
ATOM 725 N N . ILE A 1 99 ? -7.629 4.803 -1.511 1.00 94.62 99 ILE A N 1
ATOM 726 C CA . ILE A 1 99 ? -7.346 3.462 -1.016 1.00 94.62 99 ILE A CA 1
ATOM 727 C C . ILE A 1 99 ? -7.677 3.455 0.471 1.00 94.62 99 ILE A C 1
ATOM 729 O O . ILE A 1 99 ? -7.050 4.156 1.266 1.00 94.62 99 ILE A O 1
ATOM 733 N N . ILE A 1 100 ? -8.655 2.638 0.851 1.00 95.12 100 ILE A N 1
ATOM 734 C CA . ILE A 1 100 ? -9.047 2.471 2.248 1.00 95.12 100 ILE A CA 1
ATOM 735 C C . ILE A 1 100 ? -8.040 1.536 2.918 1.00 95.12 100 ILE A C 1
ATOM 737 O O . ILE A 1 100 ? -8.000 0.344 2.612 1.00 95.12 100 ILE A O 1
ATOM 741 N N . VAL A 1 101 ? -7.225 2.072 3.827 1.00 93.62 101 VAL A N 1
ATOM 742 C CA . VAL A 1 101 ? -6.185 1.299 4.533 1.00 93.62 101 VAL A CA 1
ATOM 743 C C . VAL A 1 101 ? -6.674 0.712 5.858 1.00 93.62 101 VAL A C 1
ATOM 745 O O . VAL A 1 101 ? -6.064 -0.221 6.375 1.00 93.62 101 VAL A O 1
ATOM 748 N N . ALA A 1 102 ? -7.787 1.220 6.392 1.00 90.38 102 ALA A N 1
ATOM 749 C CA . ALA A 1 102 ? -8.450 0.695 7.582 1.00 90.38 102 ALA A CA 1
ATOM 750 C C . ALA A 1 102 ? -9.936 1.079 7.607 1.00 90.38 102 ALA A C 1
ATOM 752 O O . ALA A 1 102 ? -10.304 2.147 7.114 1.00 90.38 102 ALA A O 1
ATOM 753 N N . ASN A 1 103 ? -10.761 0.210 8.199 1.00 85.44 103 ASN A N 1
ATOM 754 C CA . ASN A 1 103 ? -12.202 0.388 8.419 1.00 85.44 103 ASN A CA 1
ATOM 755 C C . ASN A 1 103 ? -12.536 0.336 9.908 1.00 85.44 103 ASN A C 1
ATOM 757 O O . ASN A 1 103 ? -11.787 -0.342 10.649 1.00 85.44 103 ASN A O 1
#

Foldseek 3Di:
DDDDDPDPDPVVVVVVVVVVVVVVVVVVVVQCQDKAKAKEFEQDQAKWWKWAAACRRDIDIDIAGHGDIDIGTGGAQIFIDTPNHGPDGHHNVRHPHYDYPYD

Secondary structure (DSSP, 8-state):
---------HHHHHHHHHHHHHHHHHHHHTT-PPEEEEEEEE-SSS-EEEEEEBTTS-EEEEEE-TT-EEEEEEETTPEEEETTEEEEE--GGGTT-EEEEE-

Sequence (103 aa):
MNKEPAAINRLVRFSCFFLLLFVFLTAGAAFCADAVNVILQNNSSGSVEVELLDQYGGNFTASIDPGMSTNSTVKANSEIKVGGAVVHVVTAVDEGKEIIVAN

Radius of gyration: 23.47 Å; chains: 1; bounding box: 69×38×48 Å